Protein AF-A0A176RX03-F1 (afdb_monomer_lite)

Organism: NCBI:txid1003181

Sequence (93 aa):
MLQKIKQHHNGFRKYFANTSWLMGERILRMIVALFVGVYVARYLGPARFGLLSYAGSFVGLFGALATLGLDGIVVRELVKSPERRDELLGTAF

pLDDT: mean 87.85, std 13.78, range [45.5, 98.44]

Radius of gyration: 21.54 Å; chains: 1; bounding box: 39×34×63 Å

Secondary structure (DSSP, 8-state):
--STTTTHHHHHHHHHHHHHHHHHHHHHHHHHHHHHHHHHHHHHHHHHHHHHHHHHHHHHHHHHHHTTTHHHHHHHHHHH-GGGHHHHHHHH-

Foldseek 3Di:
DPPPVVPVPVVVVVVVVVVVVVVVVVVVVVVVCVVVLVVCCVVLDDPRNVVVVVVVVVCVVVVCVLCPCLVVVLVVVCVVCVVCNVVSVVVND

Structure (mmCIF, N/CA/C/O backbone):
data_AF-A0A176RX03-F1
#
_entry.id   AF-A0A176RX03-F1
#
loop_
_atom_site.group_PDB
_atom_site.id
_atom_site.type_symbol
_atom_site.label_atom_id
_atom_site.label_alt_id
_atom_site.label_comp_id
_atom_site.label_asym_id
_atom_site.label_entity_id
_atom_site.label_seq_id
_atom_site.pdbx_PDB_ins_code
_atom_site.Cartn_x
_atom_site.Cartn_y
_atom_site.Cartn_z
_atom_site.occupancy
_atom_site.B_iso_or_equiv
_atom_site.auth_seq_id
_atom_site.auth_comp_id
_atom_site.auth_asym_id
_atom_site.auth_atom_id
_atom_site.pdbx_PDB_model_num
ATOM 1 N N . MET A 1 1 ? -20.309 -18.024 45.015 1.00 45.91 1 MET A N 1
ATOM 2 C CA . MET A 1 1 ? -19.069 -17.323 44.597 1.00 45.91 1 MET A CA 1
ATOM 3 C C . MET A 1 1 ? -18.066 -18.188 43.810 1.00 45.91 1 MET A C 1
ATOM 5 O O . MET A 1 1 ? -17.085 -17.638 43.338 1.00 45.91 1 MET A O 1
ATOM 9 N N . LEU A 1 2 ? -18.310 -19.487 43.560 1.00 47.12 2 LEU A N 1
ATOM 10 C CA . LEU A 1 2 ? -17.331 -20.378 42.895 1.00 47.12 2 LEU A CA 1
ATOM 11 C C . LEU A 1 2 ? -17.553 -20.619 41.383 1.00 47.12 2 LEU A C 1
ATOM 13 O O . LEU A 1 2 ? -16.736 -21.268 40.742 1.00 47.12 2 LEU A O 1
ATOM 17 N N . GLN A 1 3 ? -18.610 -20.069 40.769 1.00 52.72 3 GLN A N 1
ATOM 18 C CA . GLN A 1 3 ? -18.859 -20.226 39.321 1.00 52.72 3 GLN A CA 1
ATOM 19 C C . GLN A 1 3 ? -18.155 -19.181 38.432 1.00 52.72 3 GLN A C 1
ATOM 21 O O . GLN A 1 3 ? -18.005 -19.405 37.233 1.00 52.72 3 GLN A O 1
ATOM 26 N N . LYS A 1 4 ? -17.666 -18.064 38.993 1.00 50.72 4 LYS A N 1
ATOM 27 C CA . LYS A 1 4 ? -17.065 -16.957 38.216 1.00 50.72 4 LYS A CA 1
ATOM 28 C C . LYS A 1 4 ? -15.649 -17.242 37.686 1.00 50.72 4 LYS A C 1
ATOM 30 O O . LYS A 1 4 ? -15.172 -16.510 36.829 1.00 50.72 4 LYS A O 1
ATOM 35 N N . ILE A 1 5 ? -14.997 -18.314 38.142 1.00 55.28 5 ILE A N 1
ATOM 36 C CA . ILE A 1 5 ? -13.603 -18.644 37.783 1.00 55.28 5 ILE A CA 1
ATOM 37 C C . ILE A 1 5 ? -13.523 -19.533 36.521 1.00 55.28 5 ILE A C 1
ATOM 39 O O . ILE A 1 5 ? -12.493 -19.592 35.857 1.00 55.28 5 ILE A O 1
ATOM 43 N N . LYS A 1 6 ? -14.629 -20.162 36.094 1.00 45.50 6 LYS A N 1
ATOM 44 C CA . LYS A 1 6 ? -14.639 -21.101 34.951 1.00 45.50 6 LYS A CA 1
ATOM 45 C C . LYS A 1 6 ? -14.774 -20.436 33.567 1.00 45.50 6 LYS A C 1
ATOM 47 O O . LYS A 1 6 ? -14.867 -21.136 32.564 1.00 45.50 6 LYS A O 1
ATOM 52 N N . GLN A 1 7 ? -14.782 -19.102 33.494 1.00 53.62 7 GLN A N 1
ATOM 53 C CA . GLN A 1 7 ? -14.980 -18.332 32.250 1.00 53.62 7 GLN A CA 1
ATOM 54 C C . GLN A 1 7 ? -13.667 -17.901 31.558 1.00 53.62 7 GLN A C 1
ATOM 56 O O . GLN A 1 7 ? -13.699 -17.454 30.413 1.00 53.62 7 GLN A O 1
ATOM 61 N N . HIS A 1 8 ? -12.500 -18.083 32.187 1.00 50.91 8 HIS A N 1
ATOM 62 C CA . HIS A 1 8 ? -11.224 -17.573 31.657 1.00 50.91 8 HIS A CA 1
ATOM 63 C C . HIS A 1 8 ? -10.619 -18.363 30.476 1.00 50.91 8 HIS A C 1
ATOM 65 O O . HIS A 1 8 ? -9.716 -17.856 29.815 1.00 50.91 8 HIS A O 1
ATOM 71 N N . HIS A 1 9 ? -11.129 -19.555 30.140 1.00 54.34 9 HIS A N 1
ATOM 72 C CA . HIS A 1 9 ? -10.601 -20.360 29.024 1.00 54.34 9 HIS A CA 1
ATOM 73 C C . HIS A 1 9 ? -11.178 -19.998 27.641 1.00 54.34 9 HIS A C 1
ATOM 75 O O . HIS A 1 9 ? -10.531 -20.249 26.624 1.00 54.34 9 HIS A O 1
ATOM 81 N N . ASN A 1 10 ? -12.358 -19.369 27.575 1.00 61.00 10 ASN A N 1
ATOM 82 C CA . ASN A 1 10 ? -12.990 -19.026 26.292 1.00 61.00 10 ASN A CA 1
ATOM 83 C C . ASN A 1 10 ? -12.454 -17.719 25.690 1.00 61.00 10 ASN A C 1
ATOM 85 O O . ASN A 1 10 ? -12.453 -17.561 24.470 1.00 61.00 10 ASN A O 1
ATOM 89 N N . GLY A 1 11 ? -11.961 -16.801 26.529 1.00 68.69 11 GLY A N 1
ATOM 90 C CA . GLY A 1 11 ? -11.336 -15.557 26.078 1.00 68.69 11 GLY A CA 1
ATOM 91 C C . GLY A 1 11 ? -10.051 -15.824 25.299 1.00 68.69 11 GLY A C 1
ATOM 92 O O . GLY A 1 11 ? -9.930 -15.386 24.160 1.00 68.69 11 GLY A O 1
ATOM 93 N N . PHE A 1 12 ? -9.133 -16.618 25.865 1.00 76.44 12 PHE A N 1
ATOM 94 C CA . PHE A 1 12 ? -7.851 -16.941 25.227 1.00 76.44 12 PHE A CA 1
ATOM 95 C C . PHE A 1 12 ? -8.034 -17.556 23.837 1.00 76.44 12 PHE A C 1
ATOM 97 O O . PHE A 1 12 ? -7.440 -17.084 22.876 1.00 76.44 12 PHE A O 1
ATOM 104 N N . ARG A 1 13 ? -8.928 -18.545 23.700 1.00 77.19 13 ARG A N 1
ATOM 105 C CA . ARG A 1 13 ? -9.237 -19.174 22.407 1.00 77.19 13 ARG A CA 1
ATOM 106 C C . ARG A 1 13 ? -9.809 -18.187 21.386 1.00 77.19 13 ARG A C 1
ATOM 108 O O . ARG A 1 13 ? -9.446 -18.265 20.219 1.00 77.19 13 ARG A O 1
ATOM 115 N N . LYS A 1 14 ? -10.668 -17.254 21.812 1.00 78.56 14 LYS A N 1
ATOM 116 C CA . LYS A 1 14 ? -11.273 -16.237 20.936 1.00 78.56 14 LYS A CA 1
ATOM 117 C C . LYS A 1 14 ? -10.257 -15.185 20.483 1.00 78.56 14 LYS A C 1
ATOM 119 O O . LYS A 1 14 ? -10.202 -14.872 19.298 1.00 78.56 14 LYS A O 1
ATOM 124 N N . TYR A 1 15 ? -9.433 -14.671 21.397 1.00 84.75 15 TYR A N 1
ATOM 125 C CA . TYR A 1 15 ? -8.363 -13.728 21.055 1.00 84.75 15 TYR A CA 1
ATOM 126 C C . TYR A 1 15 ? -7.295 -14.386 20.184 1.00 84.75 15 TYR A C 1
ATOM 128 O O . TYR A 1 15 ? -6.883 -13.803 19.187 1.00 84.75 15 TYR A O 1
ATOM 136 N N . PHE A 1 16 ? -6.901 -15.617 20.513 1.00 90.50 16 PHE A N 1
ATOM 137 C CA . PHE A 1 16 ? -5.947 -16.380 19.719 1.00 90.50 16 PHE A CA 1
ATOM 138 C C . PHE A 1 16 ? -6.485 -16.637 18.310 1.00 90.50 16 PHE A C 1
ATOM 140 O O . PHE A 1 16 ? -5.801 -16.321 17.348 1.00 90.50 16 PHE A O 1
ATOM 147 N N . ALA A 1 17 ? -7.732 -17.099 18.168 1.00 89.69 17 ALA A N 1
ATOM 148 C CA . ALA A 1 17 ? -8.347 -17.311 16.858 1.00 89.69 17 ALA A CA 1
ATOM 149 C C . ALA A 1 17 ? -8.407 -16.024 16.017 1.00 89.69 17 ALA A C 1
ATOM 151 O O . ALA A 1 17 ? -8.043 -16.056 14.845 1.00 89.69 17 ALA A O 1
ATOM 152 N N . ASN A 1 18 ? -8.798 -14.887 16.605 1.00 93.06 18 ASN A N 1
ATOM 153 C CA . ASN A 1 18 ? -8.845 -13.606 15.893 1.00 93.06 18 ASN A CA 1
ATOM 154 C C . ASN A 1 18 ? -7.456 -13.128 15.452 1.00 93.06 18 ASN A C 1
ATOM 156 O O . ASN A 1 18 ? -7.276 -12.710 14.310 1.00 93.06 18 ASN A O 1
ATOM 160 N N . THR A 1 19 ? -6.465 -13.199 16.338 1.00 92.81 19 THR A N 1
ATOM 161 C CA . THR A 1 19 ? -5.093 -12.796 16.012 1.00 92.81 19 THR A CA 1
ATOM 162 C C . THR A 1 19 ? -4.479 -13.727 14.971 1.00 92.81 19 THR A C 1
ATOM 164 O O . THR A 1 19 ? -3.876 -13.251 14.013 1.00 92.81 19 THR A O 1
ATOM 167 N N . SER A 1 20 ? -4.668 -15.043 15.105 1.00 94.00 20 SER A N 1
ATOM 168 C CA . SER A 1 20 ? -4.225 -16.024 14.110 1.00 94.00 20 SER A CA 1
ATOM 169 C C . SER A 1 20 ? -4.900 -15.808 12.758 1.00 94.00 20 SER A C 1
ATOM 171 O O . SER A 1 20 ? -4.239 -15.947 11.733 1.00 94.00 20 SER A O 1
ATOM 173 N N . TRP A 1 21 ? -6.177 -15.419 12.740 1.00 95.75 21 TRP A N 1
ATOM 174 C CA . TRP A 1 21 ? -6.889 -15.075 11.511 1.00 95.75 21 TRP A CA 1
ATOM 175 C C . TRP A 1 21 ? -6.277 -13.855 10.814 1.00 95.75 21 TRP A C 1
ATOM 177 O O . TRP A 1 21 ? -5.893 -13.945 9.650 1.00 95.75 21 TRP A O 1
ATOM 187 N N . LEU A 1 22 ? -6.098 -12.746 11.541 1.00 95.69 22 LEU A N 1
ATOM 188 C CA . LEU A 1 22 ? -5.462 -11.530 11.015 1.00 95.69 22 LEU A CA 1
ATOM 189 C C . LEU A 1 22 ? -4.035 -11.799 10.522 1.00 95.69 22 LEU A C 1
ATOM 191 O O . LEU A 1 22 ? -3.612 -11.300 9.480 1.00 95.69 22 LEU A O 1
ATOM 195 N N . MET A 1 23 ? -3.282 -12.611 11.264 1.00 96.38 23 MET A N 1
ATOM 196 C CA . MET A 1 23 ? -1.924 -12.991 10.891 1.00 96.38 23 MET A CA 1
ATOM 197 C C . MET A 1 23 ? -1.912 -13.861 9.629 1.00 96.38 23 MET A C 1
ATOM 199 O O . MET A 1 23 ? -1.095 -13.624 8.739 1.00 96.38 23 MET A O 1
ATOM 203 N N . GLY A 1 24 ? -2.835 -14.819 9.517 1.00 97.56 24 GLY A N 1
ATOM 204 C CA . GLY A 1 24 ? -3.004 -15.659 8.332 1.00 97.56 24 GLY A CA 1
ATOM 205 C C . GLY A 1 24 ? -3.351 -14.844 7.088 1.00 97.56 24 GLY A C 1
ATOM 206 O O . GLY A 1 24 ? -2.702 -15.000 6.055 1.00 97.56 24 GLY A O 1
ATOM 207 N N . GLU A 1 25 ? -4.300 -13.912 7.199 1.00 97.19 25 GLU A N 1
ATOM 208 C 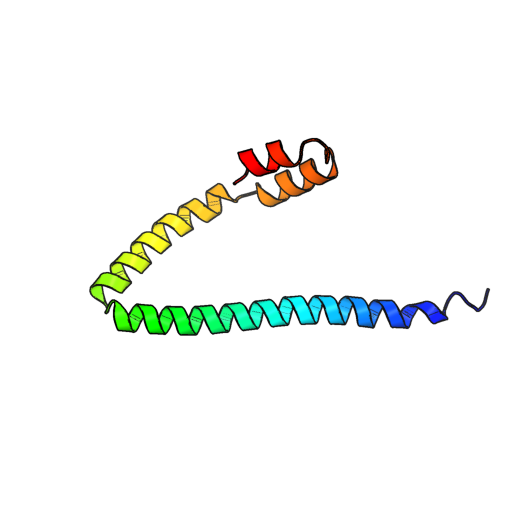CA . GLU A 1 25 ? -4.642 -12.976 6.123 1.00 97.19 25 GLU A CA 1
ATOM 209 C C . GLU A 1 25 ? -3.424 -12.146 5.695 1.00 97.19 25 GLU A C 1
ATOM 211 O O . GLU A 1 25 ? -3.141 -12.004 4.504 1.00 97.19 25 GLU A O 1
ATOM 216 N N . ARG A 1 26 ? -2.652 -11.633 6.660 1.00 97.12 26 ARG A N 1
ATOM 217 C CA . ARG A 1 26 ? -1.459 -10.832 6.375 1.00 97.12 26 ARG A CA 1
ATOM 218 C C . ARG A 1 26 ? -0.387 -11.639 5.650 1.00 97.12 26 ARG A C 1
ATOM 220 O O . ARG A 1 26 ? 0.197 -11.134 4.693 1.00 97.12 26 ARG A O 1
ATOM 227 N N . ILE A 1 27 ? -0.151 -12.885 6.062 1.00 98.06 27 ILE A N 1
ATOM 228 C CA . ILE A 1 27 ? 0.773 -13.800 5.379 1.00 98.06 27 ILE A CA 1
ATOM 229 C C . ILE A 1 27 ? 0.294 -14.074 3.954 1.00 98.06 27 ILE A C 1
ATOM 231 O O . ILE A 1 27 ? 1.070 -13.909 3.015 1.00 98.06 27 ILE A O 1
ATOM 235 N N . LEU A 1 28 ? -0.984 -14.417 3.775 1.00 98.06 28 LEU A N 1
ATOM 236 C CA . LEU A 1 28 ? -1.563 -14.665 2.456 1.00 98.06 28 LEU A CA 1
ATOM 237 C C . LEU A 1 28 ? -1.405 -13.446 1.538 1.00 98.06 28 LEU A C 1
ATOM 239 O O . LEU A 1 28 ? -0.953 -13.580 0.404 1.00 98.06 28 LEU A O 1
ATOM 243 N N . ARG A 1 29 ? -1.707 -12.246 2.043 1.00 97.88 29 ARG A N 1
ATOM 244 C CA . ARG A 1 29 ? -1.550 -10.987 1.308 1.00 97.88 29 ARG A CA 1
ATOM 245 C C . ARG A 1 29 ? -0.104 -10.755 0.873 1.00 97.88 29 ARG A C 1
ATOM 247 O O . ARG A 1 29 ? 0.121 -10.387 -0.275 1.00 97.88 29 ARG A O 1
ATOM 254 N N . MET A 1 30 ? 0.870 -10.987 1.758 1.00 98.06 30 MET A N 1
ATOM 255 C CA . MET A 1 30 ? 2.295 -10.859 1.423 1.00 98.06 30 MET A CA 1
ATOM 256 C C . MET A 1 30 ? 2.718 -11.859 0.341 1.00 98.06 30 MET A C 1
ATOM 258 O O . MET A 1 30 ? 3.421 -11.483 -0.595 1.00 98.06 30 MET A O 1
ATOM 262 N N . ILE A 1 31 ? 2.253 -13.108 0.434 1.00 98.44 31 ILE A N 1
ATOM 263 C CA . ILE A 1 31 ? 2.529 -14.150 -0.561 1.00 98.44 31 ILE A CA 1
ATOM 264 C C . ILE A 1 31 ? 1.963 -13.745 -1.929 1.00 98.44 31 ILE A C 1
ATOM 266 O O . ILE A 1 31 ? 2.684 -13.759 -2.925 1.00 98.44 31 ILE A O 1
ATOM 270 N N . VAL A 1 32 ? 0.694 -13.331 -1.980 1.00 98.25 32 VAL A N 1
ATOM 271 C CA . VAL A 1 32 ? 0.048 -12.883 -3.223 1.00 98.25 32 VAL A CA 1
ATOM 272 C C . VAL A 1 32 ? 0.772 -11.669 -3.805 1.00 98.25 32 VAL A C 1
ATOM 274 O O . VAL A 1 32 ? 1.074 -11.661 -4.995 1.00 98.25 32 VAL A O 1
ATOM 277 N N . ALA A 1 33 ? 1.109 -10.676 -2.978 1.00 97.12 33 ALA A N 1
ATOM 278 C CA . ALA A 1 33 ? 1.836 -9.488 -3.418 1.00 97.12 33 ALA A CA 1
ATOM 279 C C . ALA A 1 33 ? 3.200 -9.837 -4.035 1.00 97.12 33 ALA A C 1
ATOM 281 O O . ALA A 1 33 ? 3.562 -9.273 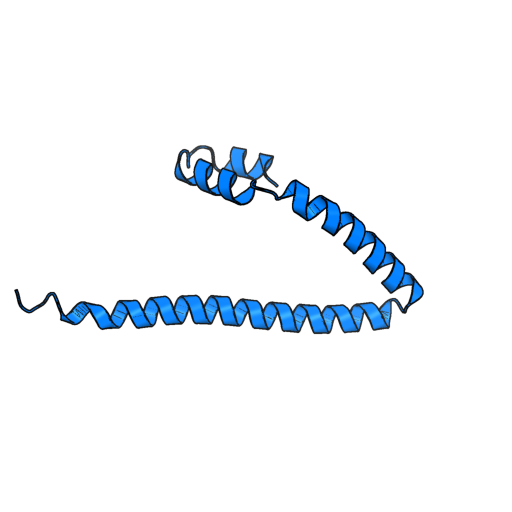-5.066 1.00 97.12 33 ALA A O 1
ATOM 282 N N . LEU A 1 34 ? 3.927 -10.797 -3.455 1.00 97.50 34 LEU A N 1
ATOM 283 C CA . LEU A 1 34 ? 5.193 -11.280 -4.003 1.00 97.50 34 LEU A CA 1
ATOM 284 C C . LEU A 1 34 ? 4.997 -11.930 -5.378 1.00 97.50 34 LEU A C 1
ATOM 286 O O . LEU A 1 34 ? 5.678 -11.558 -6.332 1.00 97.50 34 LEU A O 1
ATOM 290 N N . PHE A 1 35 ? 4.064 -12.878 -5.499 1.00 98.12 35 PHE A N 1
ATOM 291 C CA . PHE A 1 35 ? 3.820 -13.576 -6.765 1.00 98.12 35 PHE A CA 1
ATOM 292 C C . PHE A 1 35 ? 3.359 -12.625 -7.868 1.00 98.12 35 PHE A C 1
ATOM 294 O O . PHE A 1 35 ? 3.893 -12.670 -8.977 1.00 98.12 35 PHE A O 1
ATOM 301 N N . VAL A 1 36 ? 2.414 -11.734 -7.558 1.00 97.31 36 VAL A N 1
ATOM 302 C CA . VAL A 1 36 ? 1.942 -10.708 -8.493 1.00 97.31 36 VAL A CA 1
ATOM 303 C C . VAL A 1 36 ? 3.086 -9.771 -8.868 1.00 97.31 36 VAL A C 1
ATOM 305 O O . VAL A 1 36 ? 3.290 -9.520 -10.051 1.00 97.31 36 VAL A O 1
ATOM 308 N N . GLY A 1 37 ? 3.883 -9.311 -7.901 1.00 95.56 37 GLY A N 1
ATOM 309 C CA . GLY A 1 37 ? 5.038 -8.450 -8.152 1.00 95.56 37 GLY A CA 1
ATOM 310 C C . GLY A 1 37 ? 6.059 -9.092 -9.093 1.00 95.56 37 GLY A C 1
ATOM 311 O O . GLY A 1 37 ? 6.463 -8.471 -10.075 1.00 95.56 37 GLY A O 1
ATOM 312 N N . VAL A 1 38 ? 6.423 -10.357 -8.855 1.00 96.62 38 VAL A N 1
ATOM 313 C CA . VAL A 1 38 ? 7.334 -11.119 -9.727 1.00 96.62 38 VAL A CA 1
ATOM 314 C C . VAL A 1 38 ? 6.736 -11.300 -11.122 1.00 96.62 38 VAL A C 1
ATOM 316 O O . VAL A 1 38 ? 7.434 -11.105 -12.117 1.00 96.62 38 VAL A O 1
ATOM 319 N N . TYR A 1 39 ? 5.454 -11.653 -11.217 1.00 97.88 39 TYR A N 1
ATOM 320 C CA . TYR A 1 39 ? 4.773 -11.830 -12.498 1.0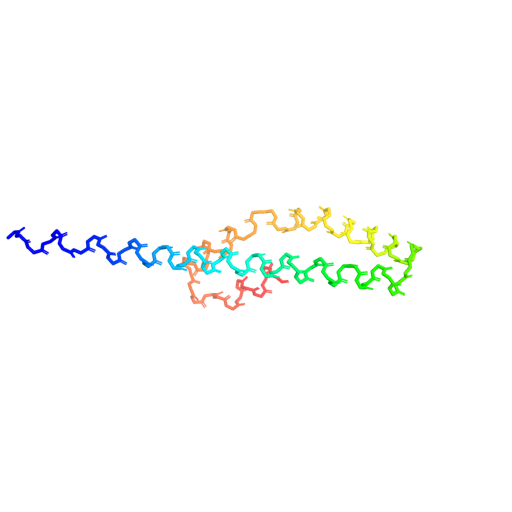0 97.88 39 TYR A CA 1
ATOM 321 C C . TYR A 1 39 ? 4.748 -10.530 -13.312 1.00 97.88 39 TYR A C 1
ATOM 323 O O . TYR A 1 39 ? 5.133 -10.512 -14.481 1.00 97.88 39 TYR A O 1
ATOM 331 N N . VAL A 1 40 ? 4.374 -9.423 -12.670 1.00 97.12 40 VAL A N 1
ATOM 332 C CA . VAL A 1 40 ? 4.322 -8.086 -13.268 1.00 97.12 40 VAL A CA 1
ATOM 333 C C . VAL A 1 40 ? 5.711 -7.629 -13.715 1.00 97.12 40 VAL A C 1
ATOM 335 O O . VAL A 1 40 ? 5.855 -7.148 -14.838 1.00 97.12 40 VAL A O 1
ATOM 338 N N . ALA A 1 41 ? 6.748 -7.840 -12.899 1.00 95.94 41 ALA A N 1
ATOM 339 C CA . ALA A 1 41 ? 8.128 -7.517 -13.259 1.00 95.94 41 ALA A CA 1
ATOM 340 C C . ALA A 1 41 ? 8.607 -8.299 -14.492 1.00 95.94 41 ALA A C 1
ATOM 342 O O . ALA A 1 41 ? 9.249 -7.729 -15.377 1.00 95.94 41 ALA A O 1
ATOM 343 N N . ARG A 1 42 ? 8.256 -9.589 -14.590 1.00 96.75 42 ARG A N 1
ATOM 344 C CA . ARG A 1 42 ? 8.582 -10.424 -15.758 1.00 96.75 42 ARG A CA 1
ATOM 345 C C . ARG A 1 42 ? 7.831 -9.988 -17.011 1.00 96.75 42 ARG A C 1
ATOM 347 O O . ARG A 1 42 ? 8.424 -9.972 -18.082 1.00 96.75 42 ARG A O 1
ATOM 354 N N . TYR A 1 43 ? 6.555 -9.633 -16.879 1.00 96.88 43 TYR A N 1
ATOM 355 C CA . TYR A 1 43 ? 5.721 -9.218 -18.005 1.00 96.88 43 TYR A CA 1
ATOM 356 C C . TYR A 1 43 ? 6.115 -7.840 -18.559 1.00 96.88 43 TYR A C 1
ATOM 358 O O . TYR A 1 43 ? 6.182 -7.646 -19.770 1.00 96.88 43 TYR A O 1
ATOM 366 N N . LEU A 1 44 ? 6.389 -6.873 -17.679 1.00 94.25 44 LEU A N 1
ATOM 367 C CA . LEU A 1 44 ? 6.739 -5.502 -18.065 1.00 94.25 44 LEU A CA 1
ATOM 368 C C . LEU A 1 44 ? 8.199 -5.358 -18.511 1.00 94.25 44 LEU A C 1
ATOM 370 O O . LEU A 1 44 ? 8.516 -4.454 -19.289 1.00 94.25 44 LEU A O 1
ATOM 374 N N . GLY A 1 45 ? 9.084 -6.216 -18.001 1.00 94.38 45 GLY A N 1
ATOM 375 C CA . GLY A 1 45 ? 10.525 -6.053 -18.146 1.00 94.38 45 GLY A CA 1
ATOM 376 C C . GLY A 1 45 ? 11.066 -4.844 -17.363 1.00 94.38 45 GLY A C 1
ATOM 377 O O . GLY A 1 45 ? 10.307 -4.057 -16.791 1.00 94.38 45 GLY A O 1
ATOM 378 N N . PRO A 1 46 ? 12.396 -4.656 -17.332 1.00 93.25 46 PRO A N 1
ATOM 379 C CA . PRO A 1 46 ? 13.050 -3.720 -16.415 1.00 93.25 46 PRO A CA 1
ATOM 380 C C . PRO A 1 46 ? 12.690 -2.249 -16.660 1.00 93.25 46 PRO A C 1
ATOM 382 O O . PRO A 1 46 ? 12.490 -1.507 -15.704 1.00 93.25 46 PRO A O 1
ATOM 385 N N . ALA A 1 47 ? 12.555 -1.819 -17.919 1.00 95.19 47 ALA A N 1
ATOM 386 C CA . ALA A 1 47 ? 12.280 -0.415 -18.239 1.00 95.19 47 ALA A CA 1
ATOM 387 C C . ALA A 1 47 ? 10.879 0.027 -17.777 1.00 95.19 47 ALA A C 1
ATOM 389 O O . ALA A 1 47 ? 10.728 1.033 -17.086 1.00 95.19 47 ALA A O 1
ATOM 390 N N . ARG A 1 48 ? 9.841 -0.745 -18.126 1.00 95.94 48 ARG A N 1
ATOM 391 C CA . ARG A 1 48 ? 8.454 -0.416 -17.762 1.00 95.94 48 ARG A CA 1
ATOM 392 C C . ARG A 1 48 ? 8.171 -0.701 -16.290 1.00 95.94 48 ARG A C 1
ATOM 394 O O . ARG A 1 48 ? 7.423 0.048 -15.670 1.00 95.94 48 ARG A O 1
ATOM 401 N N . PHE A 1 49 ? 8.791 -1.737 -15.719 1.00 96.06 49 PHE A N 1
ATOM 402 C CA . PHE A 1 49 ? 8.722 -1.979 -14.281 1.00 96.06 49 PHE A CA 1
ATOM 403 C C . PHE A 1 49 ? 9.381 -0.839 -13.494 1.00 96.06 49 PHE A C 1
ATOM 405 O O . PHE A 1 49 ? 8.795 -0.367 -12.529 1.00 96.06 49 PHE A O 1
ATOM 412 N N . GLY A 1 50 ? 10.525 -0.316 -13.953 1.00 95.69 50 GLY A N 1
ATOM 413 C CA . GLY A 1 50 ? 11.164 0.861 -13.360 1.00 95.69 50 GLY A CA 1
ATOM 414 C C . GLY A 1 50 ? 10.264 2.099 -13.373 1.00 95.69 50 GLY A C 1
ATOM 415 O O . GLY A 1 50 ? 10.143 2.777 -12.354 1.00 95.69 50 GLY A O 1
ATOM 416 N N . LEU A 1 51 ? 9.563 2.356 -14.484 1.00 97.44 51 LEU A N 1
ATOM 417 C CA . LEU A 1 51 ? 8.584 3.446 -14.564 1.00 97.44 51 LEU A CA 1
ATOM 418 C C . LEU A 1 51 ? 7.416 3.246 -13.583 1.00 97.44 51 LEU A C 1
ATOM 420 O O . LEU A 1 51 ? 7.024 4.187 -12.895 1.00 97.44 51 LEU A O 1
ATOM 424 N N . LEU A 1 52 ? 6.888 2.021 -13.483 1.00 96.25 52 LEU A N 1
ATOM 425 C CA . LEU A 1 52 ? 5.836 1.676 -12.525 1.00 96.25 52 LEU A CA 1
ATOM 426 C C . LEU A 1 52 ? 6.304 1.872 -11.077 1.00 96.25 52 LEU A C 1
ATOM 428 O O . LEU A 1 52 ? 5.583 2.462 -10.275 1.00 96.25 52 LEU A O 1
ATOM 432 N N . SER A 1 53 ? 7.510 1.413 -10.738 1.00 95.81 53 SER A N 1
ATOM 433 C CA . SER A 1 53 ? 8.091 1.590 -9.405 1.00 95.81 53 SER A CA 1
ATOM 434 C C . SER A 1 53 ? 8.313 3.064 -9.073 1.00 95.81 53 SER A C 1
ATOM 436 O O . SER A 1 53 ? 8.050 3.473 -7.944 1.00 95.81 53 SER A O 1
ATOM 438 N N . TYR A 1 54 ? 8.740 3.874 -10.045 1.00 96.88 54 TYR A N 1
ATOM 439 C CA . TYR A 1 54 ? 8.893 5.318 -9.874 1.00 96.88 54 TYR A CA 1
ATOM 440 C C . TYR A 1 54 ? 7.549 5.997 -9.588 1.00 96.88 54 TYR A C 1
ATOM 442 O O . TYR A 1 54 ? 7.413 6.685 -8.576 1.00 96.88 54 TYR A O 1
ATOM 450 N N . ALA A 1 55 ? 6.533 5.740 -10.417 1.00 96.75 55 ALA A N 1
ATOM 451 C CA . ALA A 1 55 ? 5.187 6.270 -10.209 1.00 96.75 55 ALA A CA 1
ATOM 452 C C . ALA A 1 55 ? 4.602 5.823 -8.857 1.00 96.75 55 ALA A C 1
ATOM 454 O O . ALA A 1 55 ? 4.062 6.639 -8.113 1.00 96.75 55 ALA A O 1
ATOM 455 N N . GLY A 1 56 ? 4.774 4.547 -8.500 1.00 95.69 56 GLY A N 1
ATOM 456 C CA . GLY A 1 56 ? 4.345 4.004 -7.212 1.00 95.69 56 GLY A CA 1
ATOM 457 C C . GLY A 1 56 ? 5.044 4.665 -6.024 1.00 95.69 56 GLY A C 1
ATOM 458 O O . GLY A 1 56 ? 4.392 4.987 -5.035 1.00 95.69 56 GLY A O 1
ATOM 459 N N . SER A 1 57 ? 6.348 4.929 -6.132 1.00 95.44 57 SER A N 1
ATOM 460 C CA . SER A 1 57 ? 7.116 5.628 -5.093 1.00 95.44 57 SER A CA 1
ATOM 461 C C . SER A 1 57 ? 6.645 7.071 -4.921 1.00 95.44 57 SER A C 1
ATOM 463 O O . SER A 1 57 ? 6.497 7.540 -3.795 1.00 95.44 57 SER A O 1
ATOM 465 N N . PHE A 1 58 ? 6.354 7.757 -6.029 1.00 95.50 58 PHE A N 1
ATOM 466 C CA . PHE A 1 58 ? 5.818 9.114 -6.005 1.00 95.50 58 PHE A CA 1
ATOM 467 C C . PHE A 1 58 ? 4.448 9.165 -5.317 1.00 95.50 58 PHE A C 1
ATOM 469 O O . PHE A 1 58 ? 4.262 9.943 -4.387 1.00 95.50 58 PHE A O 1
ATOM 476 N N . VAL A 1 59 ? 3.512 8.289 -5.698 1.00 95.31 59 VAL A N 1
ATOM 477 C CA . VAL A 1 59 ? 2.195 8.196 -5.042 1.00 95.31 59 VAL A CA 1
ATOM 478 C C . VAL A 1 59 ? 2.339 7.811 -3.568 1.00 95.31 59 VAL A C 1
ATOM 480 O O . VAL A 1 59 ? 1.693 8.413 -2.717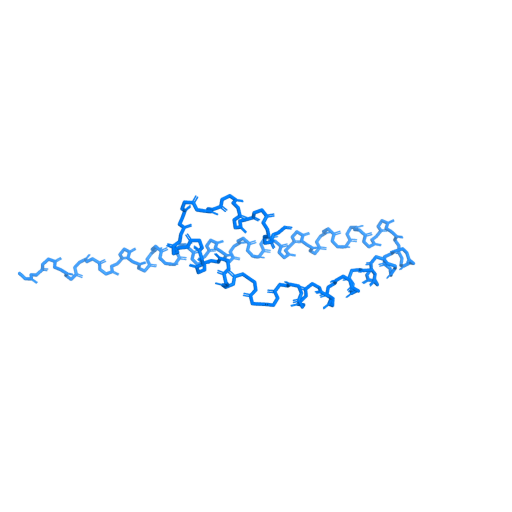 1.00 95.31 59 VAL A O 1
ATOM 483 N N . GLY A 1 60 ? 3.208 6.850 -3.246 1.00 93.25 60 GLY A N 1
ATOM 484 C CA . GLY A 1 60 ? 3.432 6.389 -1.875 1.00 93.25 60 GLY A CA 1
ATOM 485 C C . GLY A 1 60 ? 3.953 7.486 -0.943 1.00 93.25 60 GLY A C 1
ATOM 486 O O . GLY A 1 60 ? 3.523 7.560 0.208 1.00 93.25 60 GLY A O 1
ATOM 487 N N . LEU A 1 61 ? 4.815 8.373 -1.450 1.00 93.69 61 LEU A N 1
ATOM 488 C CA . LEU A 1 61 ? 5.332 9.517 -0.698 1.00 93.69 61 LEU A CA 1
ATOM 489 C C . LEU A 1 61 ? 4.201 10.438 -0.218 1.00 93.69 61 LEU A C 1
ATOM 491 O O . LEU A 1 61 ? 4.151 10.797 0.957 1.00 93.69 61 LEU A O 1
ATOM 495 N N . PHE A 1 62 ? 3.277 10.793 -1.112 1.00 92.00 62 PHE A N 1
ATOM 496 C CA . PHE A 1 62 ? 2.138 11.645 -0.764 1.00 92.00 62 PHE A CA 1
ATOM 497 C C . PHE A 1 62 ? 1.023 10.880 -0.052 1.00 92.00 62 PHE A C 1
ATOM 499 O O . PHE A 1 62 ? 0.314 11.470 0.757 1.00 92.00 62 PHE A O 1
ATOM 506 N N . GLY A 1 63 ? 0.895 9.573 -0.286 1.00 91.12 63 GLY A N 1
ATOM 507 C CA . GLY A 1 63 ? -0.073 8.718 0.395 1.00 91.12 63 GLY A CA 1
ATOM 508 C C . GLY A 1 63 ? 0.100 8.748 1.912 1.00 91.12 63 GLY A C 1
ATOM 509 O O . GLY A 1 63 ? -0.878 8.930 2.627 1.00 91.12 63 GLY A O 1
ATOM 510 N N . ALA A 1 64 ? 1.343 8.683 2.401 1.00 86.50 64 ALA A N 1
ATOM 511 C CA . ALA A 1 64 ? 1.628 8.778 3.834 1.00 86.50 64 ALA A CA 1
ATOM 512 C C . ALA A 1 64 ? 1.161 10.107 4.454 1.00 86.50 64 ALA A C 1
ATOM 514 O O . ALA A 1 64 ? 0.707 10.116 5.595 1.00 86.50 64 ALA A O 1
ATOM 515 N N . LEU A 1 65 ? 1.256 11.215 3.708 1.00 87.50 65 LEU A N 1
ATOM 516 C CA . LEU A 1 65 ? 0.757 12.524 4.139 1.00 87.50 65 LEU A CA 1
ATOM 517 C C . LEU A 1 65 ? -0.772 12.596 4.068 1.00 87.50 65 LEU A C 1
ATOM 519 O O . LEU A 1 65 ? -1.393 13.128 4.982 1.00 87.50 65 LEU A O 1
ATOM 523 N N . ALA A 1 66 ? -1.374 12.034 3.018 1.00 86.38 66 ALA A N 1
ATOM 524 C CA . ALA A 1 66 ? -2.821 12.022 2.815 1.00 86.38 66 ALA A CA 1
ATOM 525 C C . ALA A 1 66 ? -3.559 11.208 3.889 1.00 86.38 66 ALA A C 1
ATOM 527 O O . ALA A 1 66 ? -4.625 11.608 4.345 1.00 86.38 66 ALA A O 1
ATOM 528 N N . THR A 1 67 ? -2.981 10.090 4.335 1.00 85.25 67 THR A N 1
ATOM 529 C CA . THR A 1 67 ? -3.581 9.243 5.377 1.00 85.25 67 THR A CA 1
ATOM 530 C C . THR A 1 67 ? -3.151 9.627 6.794 1.00 85.25 67 THR A C 1
ATOM 532 O O . THR A 1 67 ? -3.595 9.005 7.761 1.00 85.25 67 THR A O 1
ATOM 535 N N . LEU A 1 68 ? -2.268 10.620 6.959 1.00 86.88 68 LEU A N 1
ATOM 536 C CA . LEU A 1 68 ? -1.707 10.971 8.261 1.00 86.88 68 LEU A CA 1
ATOM 537 C C . LEU A 1 68 ? -2.809 11.465 9.211 1.00 86.88 68 LEU A C 1
ATOM 539 O O . LEU A 1 68 ? -3.337 12.563 9.070 1.00 86.88 68 LEU A O 1
ATOM 543 N N . GLY A 1 69 ? -3.153 10.649 10.207 1.00 82.88 69 GLY A N 1
ATOM 544 C CA . GLY A 1 69 ? -4.147 10.993 11.228 1.00 82.88 69 GLY A CA 1
ATOM 545 C C . GLY A 1 69 ? -5.609 10.877 10.784 1.00 82.88 69 GLY A C 1
ATOM 546 O O . GLY A 1 69 ? -6.486 10.892 11.648 1.00 82.88 69 GLY A O 1
ATOM 547 N N . LEU A 1 70 ? -5.882 10.689 9.488 1.00 88.69 70 LEU A N 1
ATOM 548 C CA . LEU A 1 70 ? -7.240 10.607 8.950 1.00 88.69 70 LEU A CA 1
ATOM 549 C C . LEU A 1 70 ? -7.989 9.375 9.483 1.00 88.69 70 LEU A C 1
ATOM 551 O O . LEU A 1 70 ? -9.080 9.521 10.028 1.00 88.69 70 LEU A O 1
ATOM 555 N N . ASP A 1 71 ? -7.369 8.191 9.451 1.00 87.81 71 ASP A N 1
ATOM 556 C CA . ASP A 1 71 ? -7.991 6.941 9.920 1.00 87.81 71 ASP A CA 1
ATOM 557 C C . ASP A 1 71 ? -8.469 7.033 11.379 1.00 87.81 71 ASP A C 1
ATOM 559 O O . ASP A 1 71 ? -9.579 6.623 11.720 1.00 87.81 71 ASP A O 1
ATOM 563 N N . GLY A 1 72 ? -7.645 7.615 12.255 1.00 88.12 72 GLY A N 1
ATOM 564 C CA . GLY A 1 72 ? -7.980 7.775 13.670 1.00 88.12 72 GLY A CA 1
ATOM 565 C C . GLY A 1 72 ? -9.128 8.761 13.900 1.00 88.12 72 GLY A C 1
ATOM 566 O O . GLY A 1 72 ? -9.989 8.515 14.748 1.00 88.12 72 GLY A O 1
ATOM 567 N N . ILE A 1 73 ? -9.161 9.859 13.137 1.00 90.19 73 ILE A N 1
ATOM 568 C CA . ILE A 1 73 ? -10.233 10.862 13.202 1.00 90.19 73 ILE A CA 1
ATOM 569 C C . ILE A 1 73 ? -11.547 10.264 12.692 1.00 90.19 73 ILE A C 1
ATOM 571 O O . ILE A 1 73 ? -12.567 10.380 13.369 1.00 90.19 73 ILE A O 1
ATOM 575 N N . VAL A 1 74 ? -11.514 9.568 11.554 1.00 91.44 74 VAL A N 1
ATOM 576 C CA . VAL A 1 74 ? -12.692 8.946 10.937 1.00 91.44 74 VAL A CA 1
ATOM 577 C C . VAL A 1 74 ? -13.293 7.889 11.858 1.00 91.44 74 VAL A C 1
ATOM 579 O O . VAL A 1 74 ? -14.493 7.921 12.120 1.00 91.44 74 VAL A O 1
ATOM 582 N N . VAL A 1 75 ? -12.475 6.999 12.431 1.00 92.19 75 VAL A N 1
ATOM 583 C CA . VAL A 1 75 ? -12.954 5.993 13.394 1.00 92.19 75 VAL A CA 1
ATOM 584 C C . VAL A 1 75 ? -13.577 6.657 14.622 1.00 92.19 75 VAL A C 1
ATOM 586 O O . VAL A 1 75 ? -14.642 6.239 15.077 1.00 92.19 75 VAL A O 1
ATOM 589 N N . ARG A 1 76 ? -12.943 7.707 15.155 1.00 92.75 76 ARG A N 1
ATOM 590 C CA . ARG A 1 76 ? -13.461 8.436 16.317 1.00 92.75 76 ARG A CA 1
ATOM 591 C C . ARG A 1 76 ? -14.817 9.083 16.029 1.00 92.75 76 ARG A C 1
ATOM 593 O O . ARG A 1 76 ? -15.719 8.963 16.857 1.00 92.75 76 ARG A O 1
ATOM 600 N N . GLU A 1 77 ? -14.965 9.766 14.897 1.00 92.19 77 GLU A N 1
ATOM 601 C CA . GLU A 1 77 ? -16.220 10.438 14.541 1.00 92.19 77 GLU A CA 1
ATOM 602 C C . GLU A 1 77 ? -17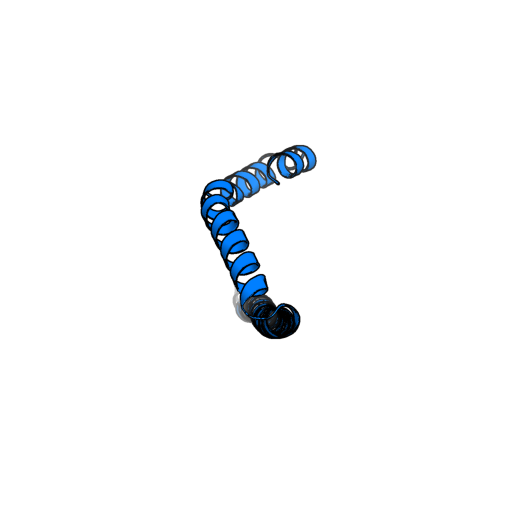.325 9.443 14.168 1.00 92.19 77 GLU A C 1
ATOM 604 O O . GLU A 1 77 ? -18.468 9.645 14.572 1.00 92.19 77 GLU A O 1
ATOM 609 N N . LEU A 1 78 ? -16.994 8.316 13.527 1.00 93.69 78 LEU A N 1
ATOM 610 C CA . LEU A 1 78 ? -17.949 7.233 13.258 1.00 93.69 78 LEU A CA 1
ATOM 611 C C . LEU A 1 78 ? -18.527 6.615 14.537 1.00 93.69 78 LEU A C 1
ATOM 613 O O . LEU A 1 78 ? -19.709 6.287 14.581 1.00 93.69 78 LEU A O 1
ATOM 617 N N . VAL A 1 79 ? -17.709 6.453 15.581 1.00 93.94 79 VAL A N 1
ATOM 618 C CA . VAL A 1 79 ? -18.179 5.953 16.885 1.00 93.94 79 VAL A CA 1
ATOM 619 C C . VAL A 1 79 ? -19.021 7.004 17.614 1.00 93.94 79 VAL A C 1
ATOM 621 O O . VAL A 1 79 ? -19.967 6.650 18.313 1.00 93.94 79 VAL A O 1
ATOM 624 N N . LYS A 1 80 ? -18.683 8.292 17.467 1.00 94.19 80 LYS A N 1
ATOM 625 C CA . LYS A 1 80 ? -19.366 9.404 18.143 1.00 94.19 80 LYS A CA 1
ATOM 626 C C . LYS A 1 80 ? -20.708 9.770 17.500 1.00 94.19 80 LYS A C 1
ATOM 628 O O . LYS A 1 80 ? -21.632 10.107 18.232 1.00 94.19 80 LYS A O 1
ATOM 633 N N . SER A 1 81 ? -20.792 9.722 16.170 1.00 92.44 81 SER A N 1
ATOM 634 C CA . SER A 1 81 ? -21.961 10.133 15.378 1.00 92.44 81 SER A CA 1
ATOM 635 C C . SER A 1 81 ? -22.281 9.087 14.294 1.00 92.44 81 SER A C 1
ATOM 637 O O . SER A 1 81 ? -22.088 9.349 13.101 1.00 92.44 81 SER A O 1
ATOM 639 N N . PRO A 1 82 ? -22.733 7.877 14.671 1.00 89.38 82 PRO A N 1
ATOM 640 C CA . PRO A 1 82 ? -22.966 6.778 13.730 1.00 89.38 82 PRO A CA 1
ATOM 641 C C . PRO A 1 82 ? -24.014 7.099 12.652 1.00 89.38 82 PRO A C 1
ATOM 643 O O . PRO A 1 82 ? -23.949 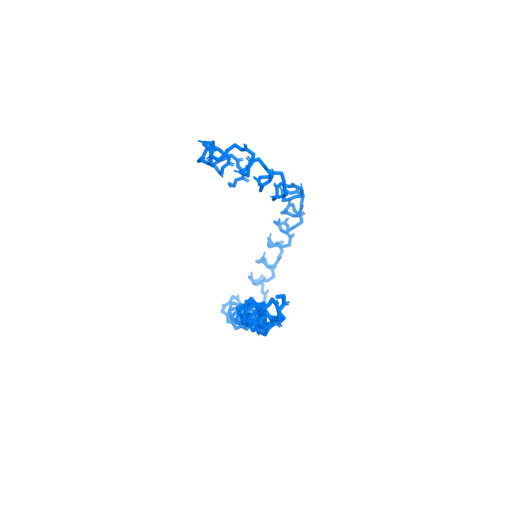6.557 11.551 1.00 89.38 82 PRO A O 1
ATOM 646 N N . GLU A 1 83 ? -24.946 8.011 12.927 1.00 93.50 83 GLU A N 1
ATOM 647 C CA . GLU A 1 83 ? -25.945 8.512 11.978 1.00 93.50 83 GLU A CA 1
ATOM 648 C C . GLU A 1 83 ? -25.351 9.278 10.783 1.00 93.50 83 GLU A C 1
ATOM 650 O O . GLU A 1 83 ? -25.997 9.367 9.744 1.00 93.50 83 GLU A O 1
ATOM 655 N N . ARG A 1 84 ? -24.114 9.787 10.888 1.00 89.94 84 ARG A N 1
ATOM 656 C CA . ARG A 1 84 ? -23.405 10.489 9.798 1.00 89.94 84 ARG A CA 1
ATOM 657 C C . ARG A 1 84 ? -22.422 9.604 9.037 1.00 89.94 84 ARG A C 1
ATOM 659 O O . ARG A 1 84 ? -21.548 10.103 8.333 1.00 89.94 84 ARG A O 1
ATOM 666 N N . ARG A 1 85 ? -22.539 8.283 9.178 1.00 88.81 85 ARG A N 1
ATOM 667 C CA . ARG A 1 85 ? -21.604 7.316 8.594 1.00 88.81 85 ARG A CA 1
ATOM 668 C C . ARG A 1 85 ? -21.352 7.534 7.102 1.00 88.81 85 ARG A C 1
ATOM 670 O O . ARG A 1 85 ? -20.195 7.534 6.696 1.00 88.81 85 ARG A O 1
ATOM 677 N N . ASP A 1 86 ? -22.405 7.693 6.309 1.00 91.12 86 ASP A N 1
ATOM 678 C CA . ASP A 1 86 ? -22.273 7.751 4.849 1.00 91.12 86 ASP A CA 1
ATOM 679 C C . ASP A 1 86 ? -21.577 9.043 4.391 1.00 91.12 86 ASP A C 1
ATOM 681 O O . ASP A 1 86 ? -20.741 9.014 3.491 1.00 91.12 86 ASP A O 1
ATOM 685 N N . GLU A 1 87 ? -21.842 10.160 5.074 1.00 91.25 87 GLU A N 1
ATOM 686 C CA . GLU A 1 87 ? -21.207 11.459 4.817 1.00 91.25 87 GLU A CA 1
ATOM 687 C C . GLU A 1 87 ? -19.728 11.469 5.245 1.00 91.25 87 GLU A C 1
ATOM 689 O O . GLU A 1 87 ? -18.857 11.932 4.505 1.00 91.25 87 GLU A O 1
ATOM 694 N N . LEU A 1 88 ? -19.420 10.903 6.417 1.00 90.50 88 LEU A N 1
ATOM 695 C CA . LEU A 1 88 ? -18.048 10.803 6.925 1.00 90.50 88 LEU A CA 1
ATOM 696 C C . LEU A 1 88 ? -17.182 9.872 6.069 1.00 90.50 88 LEU A C 1
ATOM 698 O O . LEU A 1 88 ? -16.029 10.190 5.794 1.00 90.50 88 LEU A O 1
ATOM 702 N N . LEU A 1 89 ? -17.722 8.734 5.626 1.00 89.56 89 LEU A N 1
ATOM 703 C CA . LEU A 1 89 ? -16.986 7.816 4.754 1.00 89.56 89 LEU A CA 1
ATOM 704 C C . LEU A 1 89 ? -16.807 8.386 3.343 1.00 89.56 89 LEU A C 1
ATOM 706 O O . LEU A 1 89 ? -15.749 8.183 2.759 1.00 89.56 89 LEU A O 1
ATOM 710 N N . GLY A 1 90 ? -17.798 9.115 2.819 1.00 88.06 90 GLY A N 1
ATOM 711 C CA . GLY A 1 90 ? -17.739 9.714 1.481 1.00 88.06 90 GLY A CA 1
ATOM 712 C C . GLY A 1 90 ? -16.841 10.948 1.358 1.00 88.06 90 GLY A C 1
ATOM 713 O O . GLY A 1 90 ? -16.530 11.358 0.246 1.00 88.06 90 GLY A O 1
ATOM 714 N N . THR A 1 91 ? -16.436 11.556 2.475 1.00 88.19 91 THR A N 1
ATOM 715 C CA . THR A 1 91 ? -15.514 12.709 2.489 1.00 88.19 91 THR A CA 1
ATOM 716 C C . THR A 1 91 ? -14.082 12.331 2.869 1.00 88.19 91 THR A C 1
ATOM 718 O O . THR A 1 91 ? -13.159 13.104 2.616 1.00 88.19 91 THR A O 1
ATOM 721 N N . ALA A 1 92 ? -13.890 11.157 3.474 1.00 83.56 92 ALA A N 1
ATOM 722 C CA . ALA A 1 92 ? -12.602 10.675 3.959 1.00 83.56 92 ALA A CA 1
ATOM 723 C C . ALA A 1 92 ? -11.786 9.884 2.918 1.00 83.56 92 ALA A C 1
ATOM 725 O O . ALA A 1 92 ? -10.560 9.854 3.020 1.00 83.56 92 ALA A O 1
ATOM 726 N N . PHE A 1 93 ? -12.442 9.241 1.948 1.00 75.12 93 PHE A N 1
ATOM 727 C CA . PHE A 1 93 ? -11.831 8.356 0.946 1.00 75.12 93 PHE A CA 1
ATOM 728 C C . PHE A 1 93 ? -12.242 8.758 -0.469 1.00 75.12 93 PHE A C 1
ATOM 730 O O . PHE A 1 93 ? -11.394 8.606 -1.378 1.00 75.12 93 PHE A O 1
#

InterPro domains:
  IPR002797 Polysaccharide biosynthesis protein [PF01943] (17-84)
  IPR052556 Polysaccharide Synthase/Transporter [PTHR43424] (13-93)